Protein AF-A0A0G1FGE1-F1 (afdb_monomer_lite)

Radius of gyration: 16.02 Å; chains: 1; bounding box: 33×30×45 Å

Organism: NCBI:txid1618390

Foldseek 3Di:
DKWWKKWDFDQPDPVCVVVVHGDTFIWTFDVVLQRWIWGQDPNDIDIAHNDDPVPGDIGGPGMDDDDVVVVVVRSVRHVVVVVVVVCVVVVVCVVVPVD

Structure (mmCIF, N/CA/C/O backbone):
data_AF-A0A0G1FGE1-F1
#
_entry.id   AF-A0A0G1FGE1-F1
#
loop_
_atom_site.group_PDB
_atom_site.id
_atom_site.type_symbol
_atom_site.label_atom_id
_atom_site.label_alt_id
_atom_site.label_comp_id
_atom_site.label_asym_id
_atom_site.label_entity_id
_atom_site.label_seq_id
_atom_site.pdbx_PDB_ins_code
_atom_site.Cartn_x
_atom_site.Cartn_y
_atom_site.Cartn_z
_atom_site.occupancy
_atom_site.B_iso_or_equiv
_atom_site.auth_seq_id
_atom_site.auth_comp_id
_atom_site.auth_asym_id
_atom_site.auth_atom_id
_atom_site.pdbx_PDB_model_num
ATOM 1 N N . MET A 1 1 ? 0.851 8.910 13.158 1.00 93.44 1 MET A N 1
ATOM 2 C CA . MET A 1 1 ? -0.313 9.071 12.245 1.00 93.44 1 MET A CA 1
ATOM 3 C C . MET A 1 1 ? -1.294 7.901 12.381 1.00 93.44 1 MET A C 1
ATOM 5 O O . MET A 1 1 ? -0.841 6.790 12.624 1.00 93.44 1 MET A O 1
ATOM 9 N N . ILE A 1 2 ? -2.613 8.101 12.246 1.00 96.69 2 ILE A N 1
ATOM 10 C CA . ILE A 1 2 ? -3.591 6.992 12.333 1.00 96.69 2 ILE A CA 1
ATOM 11 C C . ILE A 1 2 ? -3.656 6.247 10.993 1.00 96.69 2 ILE A C 1
ATOM 13 O O . ILE A 1 2 ? -3.743 6.873 9.941 1.00 96.69 2 ILE A O 1
ATOM 17 N N . ALA A 1 3 ? -3.608 4.916 11.044 1.00 97.81 3 ALA A N 1
ATOM 18 C CA . ALA A 1 3 ? -3.816 4.034 9.902 1.00 97.81 3 ALA A CA 1
ATOM 19 C C . ALA A 1 3 ? -4.943 3.037 10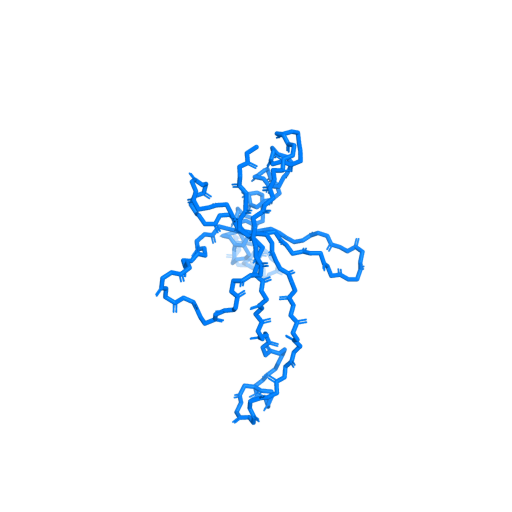.182 1.00 97.81 3 ALA A C 1
ATOM 21 O O . ALA A 1 3 ? -5.036 2.476 11.279 1.00 97.81 3 ALA A O 1
ATOM 22 N N . THR A 1 4 ? -5.730 2.746 9.155 1.00 98.12 4 THR A N 1
ATOM 23 C CA . THR A 1 4 ? -6.736 1.687 9.155 1.00 98.12 4 THR A CA 1
ATOM 24 C C . THR A 1 4 ? -6.066 0.357 8.824 1.00 98.12 4 THR A C 1
ATOM 26 O O . THR A 1 4 ? -5.386 0.219 7.807 1.00 98.12 4 THR A O 1
ATOM 29 N N . ILE A 1 5 ? -6.248 -0.647 9.678 1.00 97.94 5 ILE A N 1
ATOM 30 C CA . ILE A 1 5 ? -5.841 -2.022 9.395 1.00 97.94 5 ILE A CA 1
ATOM 31 C C . ILE A 1 5 ? -6.953 -2.677 8.588 1.00 97.94 5 ILE A C 1
ATOM 33 O O . ILE A 1 5 ? -8.078 -2.811 9.075 1.00 97.94 5 ILE A O 1
ATOM 37 N N . ILE A 1 6 ? -6.621 -3.160 7.396 1.00 97.69 6 ILE A N 1
ATOM 38 C CA . ILE A 1 6 ? -7.552 -3.917 6.560 1.00 97.69 6 ILE A CA 1
ATOM 39 C C . ILE A 1 6 ? -7.061 -5.333 6.305 1.00 97.69 6 ILE A C 1
ATOM 41 O O . ILE A 1 6 ? -5.860 -5.619 6.315 1.00 97.69 6 ILE A O 1
ATOM 45 N N . GLY A 1 7 ? -8.008 -6.220 6.037 1.00 96.06 7 GLY A N 1
ATOM 46 C CA . GLY A 1 7 ? -7.771 -7.496 5.391 1.00 96.06 7 GLY A CA 1
ATOM 47 C C . GLY A 1 7 ? -8.392 -7.488 4.000 1.00 96.06 7 GLY A C 1
ATOM 48 O O . GLY A 1 7 ? -9.550 -7.118 3.829 1.00 96.06 7 GLY A O 1
ATOM 49 N N . GLN A 1 8 ? -7.625 -7.872 2.987 1.00 93.88 8 GLN A N 1
ATOM 50 C CA . GLN A 1 8 ? -8.098 -7.919 1.607 1.00 93.88 8 GLN A CA 1
ATOM 51 C C . GLN A 1 8 ? -7.691 -9.238 0.964 1.00 93.88 8 GLN A C 1
ATOM 53 O O . GLN A 1 8 ? -6.553 -9.689 1.108 1.00 93.88 8 GLN A O 1
ATOM 58 N N . LYS A 1 9 ? -8.612 -9.851 0.216 1.00 91.81 9 LYS A N 1
ATOM 59 C CA . LYS A 1 9 ? -8.289 -11.007 -0.617 1.00 91.81 9 LYS A CA 1
ATOM 60 C C . LYS A 1 9 ? -7.682 -10.537 -1.933 1.00 91.81 9 LYS A C 1
ATOM 62 O O . LYS A 1 9 ? -8.355 -9.896 -2.734 1.00 91.81 9 LYS A O 1
ATOM 67 N N . VAL A 1 10 ? 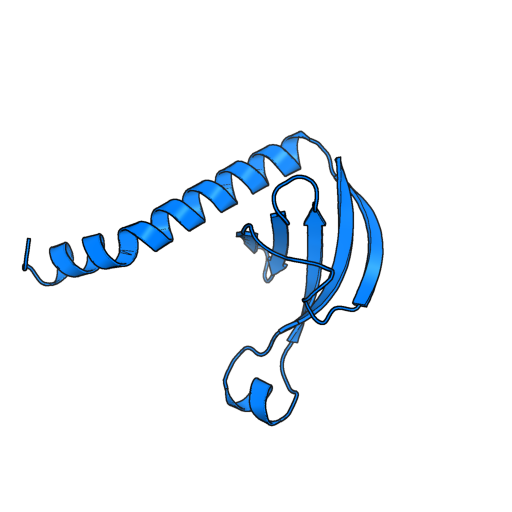-6.420 -10.881 -2.155 1.00 88.25 10 VAL A N 1
ATOM 68 C CA . VAL A 1 10 ? -5.660 -10.520 -3.351 1.00 88.25 10 VAL A CA 1
ATOM 69 C C . VAL A 1 10 ? -5.516 -11.764 -4.218 1.00 88.25 10 VAL A C 1
ATOM 71 O O . VAL A 1 10 ? -4.951 -12.774 -3.796 1.00 88.25 10 VAL A O 1
ATOM 74 N N . SER A 1 11 ? -6.056 -11.709 -5.433 1.00 88.81 11 SER A N 1
ATOM 75 C CA . SER A 1 11 ? -5.851 -12.765 -6.427 1.00 88.81 11 SER A CA 1
ATOM 76 C C . SER A 1 11 ? -4.434 -12.665 -6.983 1.00 88.81 11 SER A C 1
ATOM 78 O O . SER A 1 11 ? -4.063 -11.624 -7.517 1.00 88.81 11 SER A O 1
ATOM 80 N N . MET A 1 12 ? -3.644 -13.733 -6.864 1.00 83.62 12 MET A N 1
ATOM 81 C CA . MET A 1 12 ? -2.242 -13.735 -7.306 1.00 83.62 12 MET A CA 1
ATOM 82 C C . MET A 1 12 ? -2.104 -14.083 -8.793 1.00 83.62 12 MET A C 1
ATOM 84 O O . MET A 1 12 ? -1.051 -13.894 -9.395 1.00 83.62 12 MET A O 1
ATOM 88 N N . ASN A 1 13 ? -3.164 -14.627 -9.391 1.00 87.31 13 ASN A N 1
ATOM 89 C CA . ASN A 1 13 ? -3.241 -14.992 -10.798 1.00 87.31 13 ASN A CA 1
ATOM 90 C C . ASN A 1 13 ? -4.701 -14.942 -11.289 1.00 87.31 13 ASN A C 1
ATOM 92 O O . ASN A 1 13 ? -5.644 -14.776 -10.513 1.00 87.31 13 ASN A O 1
ATOM 96 N N . LEU A 1 14 ? -4.891 -15.104 -12.599 1.00 87.25 14 LEU A N 1
ATOM 97 C CA . LEU A 1 14 ? -6.214 -15.074 -13.227 1.00 87.25 14 LEU A CA 1
ATOM 98 C C . LEU A 1 14 ? -7.140 -16.197 -12.728 1.00 87.25 14 LEU A C 1
ATOM 100 O O . LEU A 1 14 ? -8.345 -15.999 -12.610 1.00 87.25 14 LEU A O 1
ATOM 104 N N . ASN A 1 15 ? -6.586 -17.370 -12.425 1.00 87.69 15 ASN A N 1
ATOM 105 C CA . ASN A 1 15 ? -7.366 -18.518 -11.971 1.00 87.69 15 ASN A CA 1
ATOM 106 C C . ASN A 1 15 ? -7.951 -18.273 -10.571 1.00 87.69 15 ASN A C 1
ATOM 108 O O . ASN A 1 15 ? -9.130 -18.533 -10.334 1.00 87.69 15 ASN A O 1
ATOM 112 N N . ASP A 1 16 ? -7.150 -17.689 -9.675 1.00 89.38 16 ASP A N 1
ATOM 113 C CA . ASP A 1 16 ? -7.603 -17.195 -8.376 1.00 89.38 16 ASP A CA 1
ATOM 114 C C . ASP A 1 16 ? -8.737 -16.190 -8.551 1.00 89.38 16 ASP A C 1
ATOM 116 O O . ASP A 1 16 ? -9.773 -16.313 -7.909 1.00 89.38 16 ASP A O 1
ATOM 120 N N . PHE A 1 17 ? -8.585 -15.235 -9.464 1.00 84.62 17 PHE A N 1
ATOM 121 C CA . PHE A 1 17 ? -9.615 -14.228 -9.691 1.00 84.62 17 PHE A CA 1
ATOM 122 C C . PHE A 1 17 ? -10.947 -14.850 -10.139 1.00 84.62 17 PHE A C 1
ATOM 124 O O . PHE A 1 17 ? -11.996 -14.559 -9.564 1.00 84.62 17 PHE A O 1
ATOM 131 N N . ILE A 1 18 ? -10.906 -15.754 -11.124 1.00 88.50 18 ILE A N 1
ATOM 132 C CA . ILE A 1 18 ? -12.105 -16.386 -11.697 1.00 88.50 18 ILE A CA 1
ATOM 133 C C . ILE A 1 18 ? -12.818 -17.282 -10.677 1.00 88.50 18 ILE A C 1
ATOM 135 O O . ILE A 1 18 ? -14.046 -17.285 -10.609 1.00 88.50 18 ILE A O 1
ATOM 139 N N . HIS A 1 19 ? -12.069 -18.039 -9.876 1.00 87.69 19 HIS A N 1
ATOM 140 C CA . HIS A 1 19 ? -12.639 -18.995 -8.925 1.00 87.69 19 HIS A CA 1
ATOM 141 C C . HIS A 1 19 ? -12.812 -18.429 -7.511 1.00 87.69 19 HIS A C 1
ATOM 143 O O . HIS A 1 19 ? -13.131 -19.173 -6.583 1.00 87.69 19 HIS A O 1
ATOM 149 N N . GLY A 1 20 ? -12.596 -17.122 -7.329 1.00 81.00 20 GLY A N 1
ATOM 150 C CA . GLY A 1 20 ? -12.626 -16.485 -6.016 1.00 81.00 20 GLY A CA 1
ATOM 151 C C . GLY A 1 20 ? -11.556 -17.027 -5.065 1.00 81.00 20 GLY A C 1
ATOM 152 O O . GLY A 1 20 ? -11.781 -17.048 -3.857 1.00 81.00 20 GLY A O 1
ATOM 153 N N . GLY A 1 21 ? -10.428 -17.505 -5.591 1.00 85.06 21 GLY A N 1
ATOM 154 C CA . GLY A 1 21 ? -9.196 -17.848 -4.883 1.00 85.06 21 GLY A CA 1
ATOM 155 C C . GLY A 1 21 ? -8.370 -16.616 -4.496 1.00 85.06 21 GLY A C 1
ATOM 156 O O . GLY A 1 21 ? -8.890 -15.503 -4.399 1.00 85.06 21 GLY A O 1
ATOM 157 N N . GLY A 1 22 ? -7.084 -16.821 -4.214 1.00 87.44 22 GLY A N 1
ATOM 158 C CA . GLY A 1 22 ? -6.163 -15.768 -3.780 1.00 87.44 22 GLY A CA 1
ATOM 159 C C . GLY A 1 22 ? -5.845 -15.773 -2.285 1.00 87.44 22 GLY A C 1
ATOM 160 O O . GLY A 1 22 ? -6.479 -16.465 -1.481 1.00 87.44 22 GLY A O 1
ATOM 161 N N . GLN A 1 23 ? -4.839 -14.982 -1.926 1.00 87.88 23 GLN A N 1
ATOM 162 C CA . GLN A 1 23 ? -4.300 -14.887 -0.576 1.00 87.88 23 GLN A CA 1
ATOM 163 C C . GLN A 1 23 ? -4.978 -13.755 0.190 1.00 87.88 23 GLN A C 1
ATOM 165 O O . GLN A 1 23 ? -5.187 -12.663 -0.336 1.00 87.88 23 GLN A O 1
ATOM 170 N N . TYR A 1 24 ? -5.328 -14.015 1.447 1.00 90.62 24 TYR A N 1
ATOM 171 C CA . TYR A 1 24 ? -5.814 -12.969 2.335 1.00 90.62 24 TYR A CA 1
ATOM 172 C C . TYR A 1 24 ? -4.625 -12.225 2.942 1.00 90.62 24 TYR A C 1
ATOM 174 O O . TYR A 1 24 ? -3.806 -12.821 3.645 1.00 90.62 24 TYR A O 1
ATOM 182 N N . THR A 1 25 ? -4.538 -10.931 2.667 1.00 91.94 25 THR A N 1
ATOM 183 C CA . THR A 1 25 ? -3.391 -10.092 3.005 1.00 91.94 25 THR A CA 1
ATOM 184 C C . THR A 1 25 ? -3.828 -8.970 3.932 1.00 91.94 25 THR A C 1
ATOM 186 O O . THR A 1 25 ? -4.821 -8.291 3.674 1.00 91.94 25 THR A O 1
ATOM 189 N N . LYS A 1 26 ? -3.073 -8.768 5.016 1.00 94.50 26 LYS A N 1
ATOM 190 C CA . LYS A 1 26 ? -3.267 -7.636 5.927 1.00 94.50 26 LYS A CA 1
ATOM 191 C C . LYS A 1 26 ? -2.479 -6.430 5.441 1.00 94.50 26 LYS A C 1
ATOM 193 O O . LYS A 1 26 ? -1.329 -6.579 5.029 1.00 94.50 26 LYS A O 1
ATOM 198 N N . ARG A 1 27 ? -3.089 -5.252 5.516 1.00 96.50 27 ARG A N 1
ATOM 199 C CA . ARG A 1 27 ? -2.494 -3.990 5.067 1.00 96.50 27 ARG A CA 1
ATOM 200 C C . ARG A 1 27 ? -2.783 -2.881 6.069 1.00 96.50 27 ARG A C 1
ATOM 202 O O . ARG A 1 27 ? -3.783 -2.942 6.781 1.00 96.50 27 ARG A O 1
ATOM 209 N N . LEU A 1 28 ? -1.909 -1.884 6.105 1.00 97.75 28 LEU A N 1
ATOM 210 C CA . LEU A 1 28 ? -2.181 -0.592 6.728 1.00 97.75 28 LEU A CA 1
ATOM 211 C C . LEU A 1 28 ? -2.553 0.392 5.625 1.00 97.75 28 LEU A C 1
ATOM 213 O O . LEU A 1 28 ? -1.862 0.427 4.609 1.00 97.75 28 LEU A O 1
ATOM 217 N N . VAL A 1 29 ? -3.604 1.178 5.827 1.00 98.00 29 VAL A N 1
ATOM 218 C CA . VAL A 1 29 ? -4.035 2.232 4.904 1.00 98.00 29 VAL A CA 1
ATOM 219 C C . VAL A 1 29 ? -4.089 3.554 5.655 1.00 98.00 29 VAL A C 1
ATOM 221 O O . VAL A 1 29 ? -4.726 3.648 6.701 1.00 98.00 29 VAL A O 1
ATOM 224 N N . ILE A 1 30 ? -3.411 4.567 5.127 1.00 97.88 30 ILE A N 1
ATOM 225 C CA . ILE A 1 30 ? -3.419 5.934 5.646 1.00 97.88 30 ILE A CA 1
ATOM 226 C C . ILE A 1 30 ? -4.130 6.812 4.616 1.00 97.88 30 ILE A C 1
ATOM 228 O O . ILE A 1 30 ? -3.531 7.247 3.633 1.00 97.88 30 ILE A O 1
ATOM 232 N N . GLU A 1 31 ? -5.422 7.058 4.834 1.00 96.25 31 GLU A N 1
ATOM 233 C CA . GLU A 1 31 ? -6.281 7.790 3.890 1.00 96.25 31 GLU A CA 1
ATOM 234 C C . GLU A 1 31 ? -5.821 9.238 3.671 1.00 96.25 31 GLU A C 1
ATOM 236 O O . GLU A 1 31 ? -5.847 9.728 2.544 1.00 96.25 31 GLU A O 1
ATOM 241 N N . GLU A 1 32 ? -5.321 9.899 4.721 1.00 95.81 32 GLU A N 1
ATOM 242 C CA . GLU A 1 32 ? -4.826 11.285 4.669 1.00 95.81 32 GLU A CA 1
ATOM 243 C C . GLU A 1 32 ? -3.612 11.473 3.740 1.00 95.81 32 GLU A C 1
ATOM 245 O O . GLU A 1 32 ? -3.298 12.599 3.354 1.00 95.81 32 GLU A O 1
ATOM 250 N N . LEU A 1 33 ? -2.932 10.384 3.367 1.00 96.56 33 LEU A N 1
ATOM 251 C CA . LEU A 1 33 ? -1.764 10.381 2.487 1.00 96.56 33 LEU A CA 1
ATOM 252 C C . LEU A 1 33 ? -2.091 9.743 1.135 1.00 96.56 33 LEU A C 1
ATOM 254 O O . LEU A 1 33 ? -1.397 8.825 0.704 1.00 96.56 33 LEU A O 1
ATOM 258 N N . ASP A 1 34 ? -3.161 10.213 0.491 1.00 96.31 34 ASP A N 1
ATOM 259 C CA . ASP A 1 34 ? -3.630 9.712 -0.811 1.00 96.31 34 ASP A CA 1
ATOM 260 C C . ASP A 1 34 ? -3.818 8.187 -0.805 1.00 96.31 34 ASP A C 1
ATOM 262 O O . ASP A 1 34 ? -3.350 7.471 -1.686 1.00 96.31 34 ASP A O 1
ATOM 266 N N . GLY A 1 35 ? -4.417 7.653 0.265 1.00 96.38 35 GLY A N 1
ATOM 267 C CA . GLY A 1 35 ? -4.619 6.209 0.389 1.00 96.38 35 GLY A CA 1
ATOM 268 C C . GLY A 1 35 ? -3.316 5.402 0.418 1.00 96.38 35 GLY A C 1
ATOM 269 O O . GLY A 1 35 ? -3.255 4.307 -0.152 1.00 96.38 35 GLY A O 1
ATOM 270 N N . LEU A 1 36 ? -2.257 5.931 1.047 1.00 98.06 36 LEU A N 1
ATOM 271 C CA . LEU A 1 36 ? -0.989 5.223 1.215 1.00 98.06 36 LEU A CA 1
ATOM 272 C C . LEU A 1 36 ? -1.240 3.863 1.865 1.00 98.06 36 LEU A C 1
ATOM 274 O O . LEU A 1 36 ? -1.681 3.766 3.010 1.00 98.06 36 LEU A O 1
ATOM 278 N N . THR A 1 37 ? -0.911 2.809 1.131 1.00 97.56 37 THR A N 1
ATOM 279 C CA . THR A 1 37 ? -1.095 1.428 1.554 1.00 97.56 37 THR A CA 1
ATOM 280 C C . THR A 1 37 ? 0.244 0.776 1.795 1.00 97.56 37 THR A C 1
ATOM 282 O O . THR A 1 37 ? 1.115 0.818 0.933 1.00 97.56 37 THR A O 1
ATOM 285 N N . ILE A 1 38 ? 0.394 0.130 2.948 1.00 97.12 38 ILE A N 1
ATOM 286 C CA . ILE A 1 38 ? 1.612 -0.561 3.366 1.00 97.12 38 ILE A CA 1
ATOM 287 C C . ILE A 1 38 ? 1.273 -2.029 3.603 1.00 97.12 38 ILE A C 1
ATOM 289 O O . ILE A 1 38 ? 0.384 -2.364 4.388 1.00 97.12 38 ILE A O 1
ATOM 293 N N . THR A 1 39 ? 1.995 -2.916 2.927 1.00 95.31 39 THR A N 1
ATOM 294 C CA . THR A 1 39 ? 1.832 -4.366 3.046 1.00 95.31 39 THR A CA 1
ATOM 295 C C . THR A 1 39 ? 3.160 -5.006 3.424 1.00 95.31 39 THR A C 1
ATOM 297 O O . THR A 1 39 ? 4.176 -4.765 2.772 1.00 95.31 39 THR A O 1
ATOM 300 N N . LEU A 1 40 ? 3.140 -5.855 4.453 1.00 90.94 40 LEU A N 1
ATOM 301 C CA . LEU A 1 40 ? 4.259 -6.718 4.822 1.00 90.94 40 LEU A CA 1
ATOM 302 C C . LEU A 1 40 ? 3.982 -8.132 4.304 1.00 90.94 40 LEU A C 1
ATOM 304 O O . LEU A 1 40 ? 3.024 -8.772 4.737 1.00 90.94 40 LEU A O 1
ATOM 308 N N . MET A 1 41 ? 4.820 -8.623 3.396 1.00 85.56 41 MET A N 1
ATOM 309 C CA . MET A 1 41 ? 4.718 -9.971 2.838 1.00 85.56 41 MET A CA 1
ATOM 310 C C . MET A 1 41 ? 6.118 -10.564 2.700 1.00 85.56 41 MET A C 1
ATOM 312 O O . MET A 1 41 ? 7.006 -9.905 2.176 1.00 85.56 41 MET A O 1
ATOM 316 N N . ASP A 1 42 ? 6.329 -11.782 3.202 1.00 85.88 42 ASP A N 1
ATOM 317 C CA . ASP A 1 42 ? 7.603 -12.512 3.095 1.00 85.88 42 ASP A CA 1
ATOM 318 C C . ASP A 1 42 ? 8.845 -11.709 3.533 1.00 85.88 42 ASP A C 1
ATOM 320 O O . ASP A 1 42 ? 9.890 -11.753 2.894 1.00 85.88 42 ASP A O 1
ATOM 324 N N . ASN A 1 43 ? 8.739 -10.960 4.639 1.00 86.81 43 ASN A N 1
ATOM 325 C CA . ASN A 1 43 ? 9.766 -10.028 5.143 1.00 86.81 43 ASN A CA 1
ATOM 326 C C . ASN A 1 43 ? 10.097 -8.845 4.215 1.00 86.81 43 ASN A C 1
ATOM 328 O O . ASN A 1 43 ? 11.067 -8.127 4.453 1.00 86.81 43 ASN A O 1
ATOM 332 N N . HIS A 1 44 ? 9.274 -8.597 3.201 1.00 88.19 44 HIS A N 1
ATOM 333 C CA . HIS A 1 44 ? 9.353 -7.424 2.348 1.00 88.19 44 HIS A CA 1
ATOM 334 C C . HIS A 1 44 ? 8.227 -6.447 2.673 1.00 88.19 44 HIS A C 1
ATOM 336 O O . HIS A 1 44 ? 7.068 -6.830 2.846 1.00 88.19 44 HIS A O 1
ATOM 342 N N . VAL A 1 45 ? 8.581 -5.166 2.740 1.00 90.75 45 VAL A 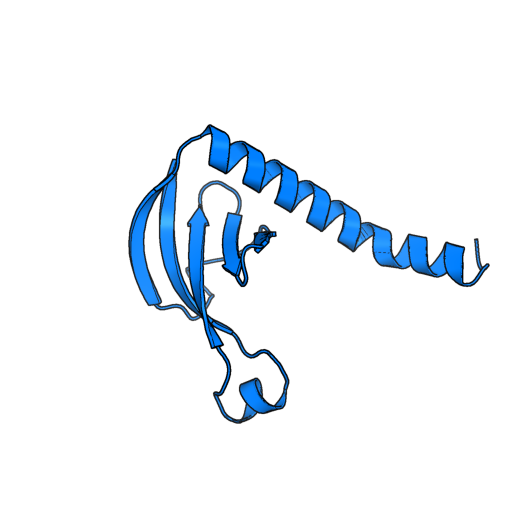N 1
ATOM 343 C CA . VAL A 1 45 ? 7.611 -4.073 2.798 1.00 90.75 45 VAL A CA 1
ATOM 344 C C . VAL A 1 45 ? 7.352 -3.609 1.375 1.00 90.75 45 VAL A C 1
ATOM 346 O O . VAL A 1 45 ? 8.285 -3.331 0.624 1.00 90.75 45 VAL A O 1
ATOM 349 N N . THR A 1 46 ? 6.079 -3.519 1.018 1.00 92.81 46 THR A N 1
ATOM 350 C CA . THR A 1 46 ? 5.622 -2.868 -0.209 1.00 92.81 46 THR A CA 1
ATOM 351 C C . THR A 1 46 ? 4.719 -1.709 0.176 1.00 92.81 46 THR A C 1
ATOM 353 O O . THR A 1 46 ? 3.935 -1.824 1.123 1.00 92.81 46 THR A O 1
ATOM 356 N N . ALA A 1 47 ? 4.849 -0.590 -0.532 1.00 96.19 47 ALA A N 1
ATOM 357 C CA . ALA A 1 47 ? 3.983 0.560 -0.340 1.00 96.19 47 ALA A CA 1
ATOM 358 C C . ALA A 1 47 ? 3.630 1.235 -1.669 1.00 96.19 47 ALA A C 1
ATOM 360 O O . ALA A 1 47 ? 4.448 1.268 -2.592 1.00 96.19 47 ALA A O 1
ATOM 361 N N . PHE A 1 48 ? 2.403 1.743 -1.762 1.00 96.06 48 PHE A N 1
ATOM 362 C CA . PHE A 1 48 ? 1.872 2.449 -2.930 1.00 96.06 48 PHE A CA 1
ATOM 363 C C . PHE A 1 48 ? 0.738 3.402 -2.519 1.00 96.06 48 PHE A C 1
ATOM 365 O O . PHE A 1 48 ? 0.158 3.239 -1.447 1.00 96.06 48 PHE A O 1
ATOM 372 N N . PHE A 1 49 ? 0.434 4.381 -3.370 1.00 97.19 49 PHE A N 1
ATOM 373 C CA . PHE A 1 49 ? -0.651 5.353 -3.184 1.00 97.19 49 PHE A CA 1
ATOM 374 C C . PHE A 1 49 ? -1.911 4.968 -3.974 1.00 97.19 49 PHE A C 1
ATOM 376 O O . PHE A 1 49 ? -1.864 4.100 -4.847 1.00 97.19 49 PHE A O 1
ATOM 383 N N . GLY A 1 50 ? -3.019 5.649 -3.699 1.00 95.62 50 GLY A N 1
ATOM 384 C CA . GLY A 1 50 ? -4.266 5.585 -4.458 1.00 95.62 50 GLY A CA 1
ATOM 385 C C . GLY A 1 50 ? -5.247 4.508 -4.001 1.00 95.62 50 GLY A C 1
ATOM 386 O O . GLY A 1 50 ? -6.158 4.167 -4.752 1.00 95.62 50 GLY A O 1
ATOM 387 N N . PHE A 1 51 ? -5.076 3.933 -2.807 1.00 95.56 51 PHE A N 1
ATOM 388 C CA . PHE A 1 51 ? -6.033 2.959 -2.286 1.00 95.56 51 PHE A CA 1
ATOM 389 C C . PHE A 1 51 ? -7.239 3.658 -1.652 1.00 95.56 51 PHE A C 1
ATOM 391 O O . PHE A 1 51 ? -7.099 4.375 -0.663 1.00 95.56 51 PHE A O 1
ATOM 398 N N . ASP A 1 52 ? -8.430 3.406 -2.187 1.00 94.88 52 ASP A N 1
ATOM 399 C CA . ASP A 1 52 ? -9.675 4.022 -1.725 1.00 94.88 52 ASP A CA 1
ATOM 400 C C . ASP A 1 52 ? -10.538 3.009 -0.957 1.00 94.88 52 ASP A C 1
ATOM 402 O O . ASP A 1 52 ? -11.127 2.098 -1.545 1.00 94.88 52 ASP A O 1
ATOM 406 N N . LEU A 1 53 ? -10.657 3.187 0.364 1.00 93.69 53 LEU A N 1
ATOM 407 C CA . LEU A 1 53 ? -11.460 2.314 1.232 1.00 93.69 53 LEU A CA 1
ATOM 408 C C . LEU A 1 53 ? -12.957 2.303 0.888 1.00 93.69 53 LEU A C 1
ATOM 410 O O . LEU A 1 53 ? -13.662 1.375 1.282 1.00 93.69 53 LEU A O 1
ATOM 414 N N . THR A 1 54 ? -13.460 3.307 0.167 1.00 91.81 54 THR A N 1
ATOM 415 C CA . THR A 1 54 ? -14.876 3.397 -0.214 1.00 91.81 54 THR A CA 1
ATOM 416 C C . THR A 1 54 ? -15.210 2.574 -1.459 1.00 91.81 54 THR A C 1
ATOM 418 O O . THR A 1 54 ? -16.368 2.196 -1.656 1.00 91.81 54 THR A O 1
ATOM 421 N N . VAL A 1 55 ? -14.205 2.268 -2.284 1.00 91.88 55 VAL A N 1
ATOM 422 C CA . VAL A 1 55 ? -14.359 1.542 -3.555 1.00 91.88 55 VAL A CA 1
ATOM 423 C C . VAL A 1 55 ? -13.800 0.121 -3.459 1.00 91.88 55 VAL A C 1
ATOM 425 O O . VAL A 1 55 ? -14.345 -0.812 -4.058 1.00 91.88 55 VAL A O 1
ATOM 428 N N . GLU A 1 56 ? -12.729 -0.063 -2.692 1.00 89.94 56 GLU A N 1
ATOM 429 C CA . GLU A 1 56 ? -12.018 -1.330 -2.569 1.00 89.94 56 GLU A CA 1
ATOM 430 C C . GLU A 1 56 ? -12.765 -2.342 -1.691 1.00 89.94 56 GLU A C 1
ATOM 432 O O . GLU A 1 56 ? -13.207 -2.058 -0.577 1.00 89.94 56 GLU A O 1
ATOM 437 N N . LYS A 1 57 ? -12.857 -3.593 -2.160 1.00 91.00 57 LYS A N 1
ATOM 438 C CA . LYS A 1 57 ? -13.424 -4.688 -1.357 1.00 91.00 57 LYS A CA 1
ATOM 439 C C . LYS A 1 57 ? -12.417 -5.134 -0.303 1.00 91.00 57 LYS A C 1
ATOM 441 O O . LYS A 1 57 ? -11.468 -5.851 -0.626 1.00 91.00 57 LYS A O 1
ATOM 446 N N . CYS A 1 58 ? -12.648 -4.756 0.947 1.00 94.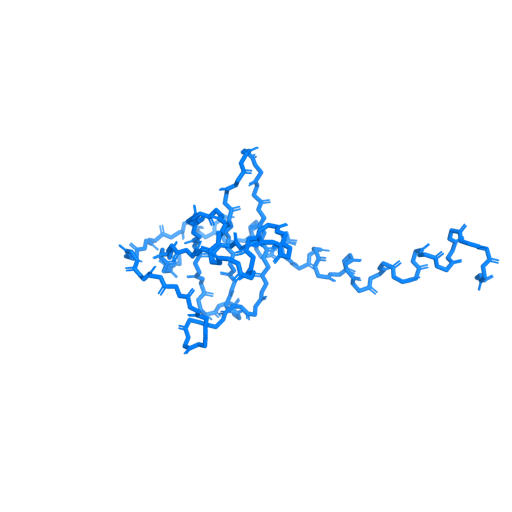88 58 CYS A N 1
ATOM 447 C CA . CYS A 1 58 ? -11.824 -5.147 2.084 1.00 94.88 58 CYS A CA 1
ATOM 448 C C . CYS A 1 58 ? -12.647 -5.272 3.373 1.00 94.88 58 CYS A C 1
ATOM 450 O O . CYS A 1 58 ? -13.758 -4.753 3.474 1.00 94.88 58 CYS A O 1
ATOM 452 N N . ASP A 1 59 ? -12.083 -5.969 4.354 1.00 96.19 59 ASP A N 1
ATOM 453 C CA . ASP A 1 59 ? -12.596 -6.018 5.716 1.00 96.19 59 ASP A CA 1
ATOM 454 C C . ASP A 1 59 ? -11.803 -5.031 6.575 1.00 96.19 59 ASP A C 1
ATOM 456 O O . ASP A 1 59 ? -10.572 -5.110 6.640 1.00 96.19 59 ASP A O 1
ATOM 460 N N . ILE A 1 60 ? -12.493 -4.129 7.270 1.00 96.94 60 ILE A N 1
ATOM 461 C CA . ILE A 1 60 ? -11.865 -3.245 8.257 1.00 96.94 60 ILE A CA 1
ATOM 462 C C . ILE A 1 60 ? -11.651 -4.042 9.545 1.00 96.94 60 ILE A C 1
ATOM 464 O O . ILE A 1 60 ? -12.597 -4.567 10.132 1.00 96.94 60 ILE A O 1
ATOM 468 N N . LEU A 1 61 ? -10.396 -4.139 9.981 1.00 97.50 61 LEU A N 1
ATOM 469 C CA . LEU A 1 61 ? -9.990 -4.935 11.142 1.00 97.50 61 LEU A CA 1
ATOM 470 C C . LEU A 1 61 ? -9.732 -4.079 12.388 1.00 97.50 61 LEU A C 1
ATOM 472 O O . LEU A 1 61 ? -9.742 -4.608 13.499 1.00 97.50 61 LEU A O 1
ATOM 476 N N . GLY A 1 62 ? -9.484 -2.780 12.216 1.00 97.44 62 GLY A N 1
ATOM 477 C CA . GLY A 1 62 ? -9.270 -1.831 13.305 1.00 97.44 62 GLY A CA 1
ATOM 478 C C . GLY A 1 62 ? -8.415 -0.642 12.884 1.00 97.44 62 GLY A C 1
ATOM 479 O O . GLY A 1 62 ? -8.144 -0.450 11.703 1.00 97.44 62 GLY A O 1
ATOM 480 N N . GLU A 1 63 ? -7.954 0.121 13.867 1.00 98.06 63 GLU A N 1
ATOM 481 C CA . GLU A 1 63 ? -7.098 1.293 13.679 1.00 98.06 63 GLU A CA 1
ATOM 482 C C . GLU A 1 63 ? -5.838 1.167 14.536 1.00 98.06 63 GLU A C 1
ATOM 484 O O . GLU A 1 63 ? -5.843 0.540 15.600 1.00 98.06 63 GLU A O 1
ATOM 489 N N . VAL A 1 64 ? -4.744 1.771 14.079 1.00 98.00 64 VAL A N 1
ATOM 490 C CA . VAL A 1 64 ? -3.478 1.807 14.811 1.00 98.00 64 VAL A CA 1
ATOM 491 C C . VAL A 1 64 ? -2.768 3.135 14.597 1.00 98.00 64 VAL A C 1
ATOM 493 O O . VAL A 1 64 ? -2.832 3.724 13.521 1.00 98.00 64 VAL A O 1
ATOM 496 N N . ASN A 1 65 ? -2.058 3.604 15.622 1.00 97.88 65 ASN A N 1
ATOM 497 C CA . ASN A 1 65 ? -1.146 4.729 15.467 1.00 97.88 65 ASN A CA 1
ATOM 498 C C . ASN A 1 65 ? 0.199 4.223 14.930 1.00 97.88 65 ASN A C 1
ATOM 500 O O . ASN A 1 65 ? 0.868 3.412 15.574 1.00 97.88 65 ASN A O 1
ATOM 504 N N . VAL A 1 66 ? 0.581 4.704 13.754 1.00 96.62 66 VAL A N 1
ATOM 505 C CA . VAL A 1 66 ? 1.852 4.412 13.098 1.00 96.62 66 VAL A CA 1
ATOM 506 C C . VAL A 1 66 ? 2.849 5.524 13.439 1.00 96.62 66 VAL A C 1
ATOM 508 O O . VAL A 1 66 ? 2.521 6.698 13.241 1.00 96.62 66 VAL A O 1
ATOM 511 N N . PRO A 1 67 ? 4.045 5.187 13.950 1.00 97.56 67 PRO A N 1
ATOM 512 C CA . PRO A 1 67 ? 5.121 6.147 14.177 1.00 97.56 67 PRO A CA 1
ATOM 513 C C . PRO A 1 67 ? 5.473 6.949 12.918 1.00 97.56 67 PRO A C 1
ATOM 515 O O . PRO A 1 67 ? 5.547 6.388 11.824 1.00 97.56 67 PRO A O 1
ATOM 518 N N . ASP A 1 68 ? 5.688 8.255 13.074 1.00 96.25 68 ASP A N 1
ATOM 519 C CA . ASP A 1 68 ? 5.873 9.168 11.940 1.00 96.25 68 ASP A CA 1
ATOM 520 C C . ASP A 1 68 ? 7.147 8.855 11.131 1.00 96.25 68 ASP A C 1
ATOM 522 O O . ASP A 1 68 ? 7.152 9.010 9.913 1.00 96.25 68 ASP A O 1
ATOM 526 N N . ASP A 1 69 ? 8.191 8.324 11.774 1.00 97.69 69 ASP A N 1
ATOM 527 C CA . ASP A 1 69 ? 9.417 7.859 11.115 1.00 97.69 69 ASP A CA 1
ATOM 528 C C . ASP A 1 69 ? 9.158 6.681 10.161 1.00 97.69 69 ASP A C 1
ATOM 530 O O . ASP A 1 69 ? 9.703 6.633 9.057 1.00 97.69 69 ASP A O 1
ATOM 534 N N . LEU A 1 70 ? 8.276 5.749 10.536 1.00 96.06 70 LEU A N 1
ATOM 535 C CA . LEU A 1 70 ? 7.874 4.647 9.656 1.00 96.06 70 LEU A CA 1
ATOM 536 C C . LEU A 1 70 ? 6.994 5.129 8.499 1.00 96.06 70 LEU A C 1
ATOM 538 O O . LEU A 1 70 ? 7.114 4.616 7.384 1.00 96.06 70 LEU A O 1
ATOM 542 N N . VAL A 1 71 ? 6.131 6.117 8.751 1.00 96.12 71 VAL A N 1
ATOM 543 C CA . VAL A 1 71 ? 5.306 6.740 7.706 1.00 96.12 71 VAL A CA 1
ATOM 544 C C . VAL A 1 71 ? 6.192 7.436 6.676 1.00 96.12 71 VAL A C 1
ATOM 546 O O . VAL A 1 71 ? 6.012 7.217 5.480 1.00 96.12 71 VAL A O 1
ATOM 549 N N . GLU A 1 72 ? 7.189 8.207 7.114 1.00 97.19 72 GLU A N 1
ATOM 550 C CA . GLU A 1 72 ? 8.132 8.890 6.223 1.00 97.19 72 GLU A CA 1
ATOM 551 C C . GLU A 1 72 ? 8.882 7.900 5.316 1.00 97.19 72 GLU A C 1
ATOM 553 O O . GLU A 1 72 ? 8.964 8.094 4.099 1.00 97.19 72 GLU A O 1
ATOM 558 N N . ILE A 1 73 ? 9.371 6.790 5.880 1.00 96.88 73 ILE A N 1
ATOM 559 C CA . ILE A 1 73 ? 10.027 5.723 5.109 1.00 96.88 73 ILE A CA 1
ATOM 560 C C . ILE A 1 73 ? 9.073 5.138 4.056 1.00 96.88 73 ILE A C 1
ATOM 562 O O . ILE A 1 73 ? 9.4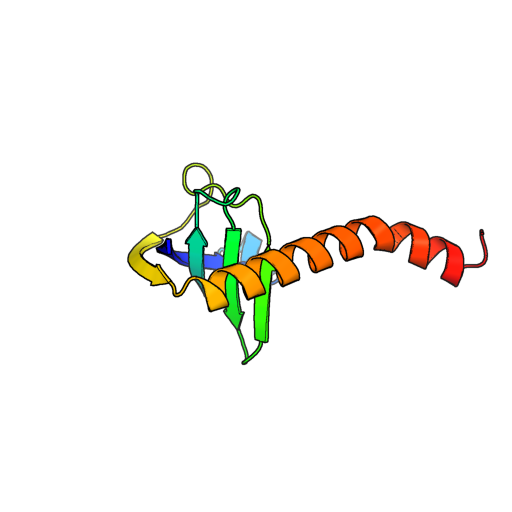74 4.942 2.905 1.00 96.88 73 ILE A O 1
ATOM 566 N N . ALA A 1 74 ? 7.816 4.878 4.423 1.00 96.69 74 ALA A N 1
ATOM 567 C CA . ALA A 1 74 ? 6.822 4.315 3.512 1.00 96.69 74 ALA A CA 1
ATOM 568 C C . ALA A 1 74 ? 6.456 5.276 2.368 1.00 96.69 74 ALA A C 1
ATOM 570 O O . ALA A 1 74 ? 6.386 4.844 1.216 1.00 96.69 74 ALA A O 1
ATOM 571 N N . VAL A 1 75 ? 6.288 6.571 2.658 1.00 97.44 75 VAL A N 1
ATOM 572 C CA . VAL A 1 75 ? 6.034 7.622 1.655 1.00 97.44 75 VAL A CA 1
ATOM 573 C C . VAL A 1 75 ? 7.186 7.706 0.655 1.00 97.44 75 VAL A C 1
ATOM 575 O O . VAL A 1 75 ? 6.959 7.715 -0.558 1.00 97.44 75 VAL A O 1
ATOM 578 N N . ASN A 1 76 ? 8.428 7.720 1.147 1.00 97.06 76 ASN A N 1
ATOM 579 C CA . ASN A 1 76 ? 9.616 7.766 0.297 1.00 97.06 76 ASN A CA 1
ATOM 580 C C . ASN A 1 76 ? 9.711 6.529 -0.604 1.00 97.06 76 ASN A C 1
ATOM 582 O O . ASN A 1 76 ? 9.968 6.653 -1.803 1.00 97.06 76 ASN A O 1
ATOM 586 N N . TYR A 1 77 ? 9.454 5.340 -0.050 1.00 96.06 77 TYR A N 1
ATOM 587 C CA . TYR A 1 77 ? 9.433 4.100 -0.822 1.00 96.06 77 TYR A CA 1
ATOM 588 C C . TYR A 1 77 ? 8.353 4.123 -1.910 1.00 96.06 77 TYR A C 1
ATOM 590 O O . TYR A 1 77 ? 8.651 3.851 -3.072 1.00 96.06 77 TYR A O 1
ATOM 598 N N . ALA A 1 78 ? 7.110 4.468 -1.556 1.00 96.88 78 ALA A N 1
ATOM 599 C CA . ALA A 1 78 ? 5.987 4.505 -2.491 1.00 96.88 78 ALA A CA 1
ATOM 600 C C . ALA A 1 78 ? 6.233 5.501 -3.635 1.00 96.88 78 ALA A C 1
ATOM 602 O O . ALA A 1 78 ? 6.006 5.174 -4.800 1.00 96.88 78 ALA A O 1
ATOM 603 N N . SER A 1 79 ? 6.787 6.675 -3.317 1.00 96.62 79 SER A N 1
ATOM 604 C CA . SER A 1 79 ? 7.137 7.701 -4.308 1.00 96.62 79 SER A CA 1
ATOM 605 C C . SER A 1 79 ? 8.227 7.220 -5.268 1.00 96.62 79 SER A C 1
ATOM 607 O O . SER A 1 79 ? 8.117 7.387 -6.483 1.00 96.62 79 SER A O 1
ATOM 609 N N . ALA A 1 80 ? 9.273 6.574 -4.742 1.00 95.31 80 ALA A N 1
ATOM 610 C CA . ALA A 1 80 ? 10.327 5.989 -5.567 1.00 95.31 80 ALA A CA 1
ATOM 611 C C . ALA A 1 80 ? 9.794 4.850 -6.453 1.00 95.31 80 ALA A C 1
ATOM 613 O O . ALA A 1 80 ? 10.170 4.749 -7.622 1.00 95.31 80 ALA A O 1
ATOM 614 N N . ASN A 1 81 ? 8.894 4.020 -5.922 1.00 92.88 81 ASN A N 1
ATOM 615 C CA . ASN A 1 81 ? 8.257 2.936 -6.661 1.00 92.88 81 ASN A CA 1
ATOM 616 C C . ASN A 1 81 ? 7.385 3.462 -7.814 1.00 92.88 81 ASN A C 1
ATOM 618 O O . ASN A 1 81 ? 7.458 2.938 -8.925 1.00 92.88 81 ASN A O 1
ATOM 622 N N . GLU A 1 82 ? 6.599 4.516 -7.586 1.00 93.94 82 GLU A N 1
ATOM 623 C CA . GLU A 1 82 ? 5.792 5.160 -8.629 1.00 93.94 82 GLU A CA 1
ATOM 624 C C . GLU A 1 82 ? 6.676 5.777 -9.728 1.00 93.94 82 GLU A C 1
ATOM 626 O O . GLU A 1 82 ? 6.435 5.573 -10.921 1.00 93.94 82 GLU A O 1
ATOM 631 N N . ALA A 1 83 ? 7.743 6.483 -9.339 1.00 94.25 83 ALA A N 1
ATOM 632 C CA . ALA A 1 83 ? 8.708 7.044 -10.281 1.00 94.25 83 ALA A CA 1
ATOM 633 C C . ALA A 1 83 ? 9.387 5.953 -11.126 1.00 94.25 83 ALA A C 1
ATOM 635 O O . ALA A 1 83 ? 9.550 6.126 -12.335 1.00 94.25 83 ALA A O 1
ATOM 636 N N . MET A 1 84 ? 9.737 4.817 -10.511 1.00 92.38 84 MET A N 1
ATOM 637 C CA . MET A 1 84 ? 10.309 3.672 -11.216 1.00 92.38 84 MET A CA 1
ATOM 638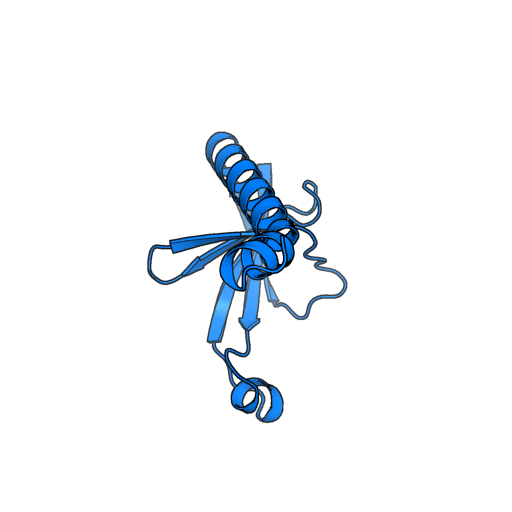 C C . MET A 1 84 ? 9.318 3.086 -12.224 1.00 92.38 84 MET A C 1
ATOM 640 O O . MET A 1 84 ? 9.695 2.870 -13.371 1.00 92.38 84 MET A O 1
ATOM 644 N N . HIS A 1 85 ? 8.049 2.899 -11.842 1.00 90.31 85 HIS A N 1
ATOM 645 C CA . HIS A 1 85 ? 7.011 2.400 -12.751 1.00 90.31 85 HIS A CA 1
ATOM 646 C C . HIS A 1 85 ? 6.833 3.300 -13.979 1.00 90.31 85 HIS A C 1
ATOM 648 O O . HIS A 1 85 ? 6.798 2.799 -15.099 1.00 90.31 85 HIS A O 1
ATOM 654 N N . LYS A 1 86 ? 6.808 4.626 -13.794 1.00 91.06 86 LYS A N 1
ATOM 655 C CA . LYS A 1 86 ? 6.734 5.597 -14.904 1.00 91.06 86 LYS A CA 1
ATOM 656 C C . LYS A 1 86 ? 7.961 5.557 -15.822 1.00 91.06 86 LYS A C 1
ATOM 658 O O . LYS A 1 86 ? 7.884 6.000 -16.963 1.00 91.06 86 LYS A O 1
ATOM 663 N N . ALA A 1 87 ? 9.096 5.062 -15.332 1.00 93.50 87 ALA A N 1
ATOM 664 C CA . ALA A 1 87 ? 10.334 4.961 -16.095 1.00 93.50 87 ALA A CA 1
ATOM 665 C C . ALA A 1 87 ? 10.510 3.613 -16.817 1.00 93.50 87 ALA A C 1
ATOM 667 O O . ALA A 1 87 ? 11.434 3.507 -17.623 1.00 93.50 87 ALA A O 1
ATOM 668 N N . ILE A 1 88 ? 9.665 2.602 -16.553 1.00 93.25 88 ILE A N 1
ATOM 669 C CA . ILE A 1 88 ? 9.808 1.247 -17.120 1.00 93.25 88 ILE A CA 1
ATOM 670 C C . ILE A 1 88 ? 9.880 1.289 -18.647 1.00 93.25 88 ILE A C 1
ATOM 672 O O . ILE A 1 88 ? 10.815 0.728 -19.214 1.00 93.25 88 ILE A O 1
ATOM 676 N N . ASP A 1 89 ? 8.955 1.995 -19.300 1.00 87.69 89 ASP A N 1
ATOM 677 C CA . ASP A 1 89 ? 8.899 2.065 -20.767 1.00 87.69 89 ASP A CA 1
ATOM 678 C C . ASP A 1 89 ? 10.179 2.678 -21.343 1.00 87.69 89 ASP A C 1
ATOM 680 O O . ASP A 1 89 ? 10.784 2.151 -22.273 1.00 87.69 89 ASP A O 1
ATOM 684 N N . ARG A 1 90 ? 10.676 3.736 -20.701 1.00 92.56 90 ARG A N 1
ATOM 685 C CA . ARG A 1 90 ? 11.900 4.424 -21.114 1.00 92.56 90 ARG A CA 1
ATOM 686 C C . ARG A 1 90 ? 13.150 3.560 -20.916 1.00 92.56 90 ARG A C 1
ATOM 688 O O . ARG A 1 90 ? 14.083 3.629 -21.710 1.00 92.56 90 ARG A O 1
ATOM 695 N N . PHE A 1 91 ? 13.192 2.732 -19.872 1.00 93.06 91 PHE A N 1
ATOM 696 C CA . PHE A 1 91 ? 14.247 1.725 -19.728 1.00 93.06 91 PHE A CA 1
ATOM 697 C C . PHE A 1 91 ? 14.121 0.616 -20.775 1.00 93.06 91 PHE A C 1
ATOM 699 O O . PHE A 1 91 ? 15.145 0.157 -21.282 1.00 93.06 91 PHE A O 1
ATOM 706 N N . ALA A 1 92 ? 12.899 0.202 -21.117 1.00 91.12 92 ALA A N 1
ATOM 707 C CA . ALA A 1 92 ? 12.663 -0.798 -22.150 1.00 91.12 92 ALA A CA 1
ATOM 708 C C . ALA A 1 92 ? 13.187 -0.320 -23.514 1.00 91.12 92 ALA A C 1
ATOM 710 O O . ALA A 1 92 ? 13.944 -1.059 -24.138 1.00 91.12 92 ALA A O 1
ATOM 711 N N . GLU A 1 93 ? 12.892 0.923 -23.913 1.00 92.31 93 GLU A N 1
ATOM 712 C CA . GLU A 1 93 ? 13.408 1.568 -25.137 1.00 92.31 93 GLU A CA 1
ATOM 713 C C . GLU A 1 93 ? 14.945 1.550 -25.206 1.00 92.31 93 GLU A C 1
ATOM 715 O O . GLU A 1 93 ? 15.538 1.143 -26.209 1.00 92.31 93 GLU A O 1
ATOM 720 N N . VAL A 1 94 ? 15.608 1.925 -24.106 1.00 93.06 94 VAL A N 1
ATOM 721 C CA . VAL A 1 94 ? 17.078 1.917 -24.014 1.00 93.06 94 VAL A CA 1
ATOM 722 C C . VAL A 1 94 ? 17.643 0.498 -24.140 1.00 93.06 94 VAL A C 1
ATOM 724 O O . VAL A 1 94 ? 18.678 0.306 -24.777 1.00 93.06 94 VAL A O 1
ATOM 727 N N . LEU A 1 95 ? 16.983 -0.508 -23.558 1.00 90.00 95 LEU A N 1
ATOM 728 C CA . LEU A 1 95 ? 17.440 -1.902 -23.600 1.00 90.00 95 LEU A CA 1
ATOM 729 C C . LEU A 1 95 ? 17.268 -2.553 -24.979 1.00 90.00 95 LEU A C 1
ATOM 731 O O . LEU A 1 95 ? 18.086 -3.397 -25.345 1.00 90.00 95 LEU A O 1
ATOM 735 N N . ILE A 1 96 ? 16.237 -2.172 -25.738 1.00 91.81 96 ILE A N 1
ATOM 736 C CA . ILE A 1 96 ? 16.012 -2.672 -27.106 1.00 91.81 96 ILE A CA 1
ATOM 737 C C . ILE A 1 96 ? 16.801 -1.893 -28.170 1.00 91.81 96 ILE A C 1
ATOM 739 O O . ILE A 1 96 ? 16.847 -2.321 -29.322 1.00 91.81 96 ILE A O 1
ATOM 743 N N . GLY A 1 97 ? 17.473 -0.801 -27.785 1.00 73.44 97 GLY A N 1
ATOM 744 C CA . GLY A 1 97 ? 18.338 -0.015 -28.666 1.00 73.44 97 GLY A CA 1
ATOM 745 C C . GLY A 1 97 ? 17.598 0.974 -29.570 1.00 73.44 97 GLY A C 1
ATOM 746 O O . GLY A 1 97 ? 18.147 1.363 -30.597 1.00 73.44 97 GLY A O 1
ATOM 747 N N . GLU A 1 98 ? 16.380 1.382 -29.204 1.00 63.56 98 GLU A N 1
ATOM 748 C CA . GLU A 1 98 ? 15.559 2.353 -29.953 1.00 63.56 98 GLU A CA 1
ATOM 749 C C . GLU A 1 98 ? 15.652 3.790 -29.388 1.00 63.56 98 GLU A C 1
ATOM 751 O O . GLU A 1 98 ? 14.746 4.598 -29.584 1.00 63.56 98 GLU A O 1
ATOM 756 N N . GLY A 1 99 ? 16.745 4.111 -28.682 1.00 59.50 99 GLY A N 1
ATOM 757 C CA . GLY A 1 99 ? 16.981 5.410 -28.028 1.00 59.50 99 GLY A CA 1
ATOM 758 C C . GLY A 1 99 ? 17.810 6.411 -28.826 1.00 59.50 99 GLY A C 1
ATOM 759 O O . GLY A 1 99 ? 18.728 5.982 -29.561 1.00 59.50 99 GLY A O 1
#

pLDDT: mean 92.59, std 6.33, range [59.5, 98.12]

Secondary structure (DSSP, 8-state):
-EEEEEEEEE-SSHHHHHHT--EEEEEEEEGGGTTEEEEEETTEEEEES---TTTS--EEEEEEEPPHHHHHHHHHHHHHHHHHHHHHHHHHHHHHT--

Sequence (99 aa):
MIATIIGQKVSMNLNDFIHGGGQYTKRLVIEELDGLTITLMDNHVTAFFGFDLTVEKCDILGEVNVPDDLVEIAVNYASANEAMHKAIDRFAEVLIGEG